Protein AF-A0AAU8RQF1-F1 (afdb_monomer)

Mean predicted aligned error: 12.51 Å

pLDDT: mean 77.62, std 15.71, range [44.72, 94.62]

Secondary structure (DSSP, 8-state):
---SHHHHHHHHHHHHHHHHHHHT----------EEEEEEEETT-BB-TT-EEEEEETTS-EEEEE--TTSEEEEE-TT--EEEEEEE-SS-------BPPGGG-SEEEE--SPPBTTEEEEE----TTS-EEEEEPP--

Structure (mmCIF, N/CA/C/O backbone):
data_AF-A0AAU8RQF1-F1
#
_entry.id   AF-A0AAU8RQF1-F1
#
loop_
_atom_site.group_PDB
_atom_site.id
_atom_site.type_symbol
_atom_site.label_atom_id
_atom_site.label_alt_id
_atom_site.label_comp_id
_atom_site.label_asym_id
_atom_site.label_entity_id
_atom_site.label_seq_id
_atom_site.pdbx_PDB_ins_code
_atom_site.Cartn_x
_atom_site.Cartn_y
_atom_site.Cartn_z
_atom_site.occupancy
_atom_site.B_iso_or_equiv
_atom_site.auth_seq_id
_atom_site.auth_comp_id
_atom_site.auth_asym_id
_atom_site.auth_atom_id
_atom_site.pdbx_PDB_model_num
ATOM 1 N N . MET A 1 1 ? 53.874 -40.047 -36.575 1.00 44.72 1 MET A N 1
ATOM 2 C CA . MET A 1 1 ? 53.044 -38.843 -36.805 1.00 44.72 1 MET A CA 1
ATOM 3 C C . MET A 1 1 ? 51.597 -39.149 -36.416 1.00 44.72 1 MET A C 1
ATOM 5 O O . MET A 1 1 ? 50.859 -39.652 -37.243 1.00 44.72 1 MET A O 1
ATOM 9 N N . CYS A 1 2 ? 51.193 -38.939 -35.160 1.00 48.69 2 CYS A N 1
ATOM 10 C CA . CYS A 1 2 ? 49.782 -39.023 -34.737 1.00 48.69 2 CYS A CA 1
ATOM 11 C C . CYS A 1 2 ? 49.632 -38.348 -33.368 1.00 48.69 2 CYS A C 1
ATOM 13 O O . CYS A 1 2 ? 49.695 -38.994 -32.332 1.00 48.69 2 CYS A O 1
ATOM 15 N N . GLY A 1 3 ? 49.537 -37.019 -33.355 1.00 46.78 3 GLY A N 1
ATOM 16 C CA . GLY A 1 3 ? 49.373 -36.245 -32.113 1.00 46.78 3 GLY A CA 1
ATOM 17 C C . GLY A 1 3 ? 48.520 -34.984 -32.259 1.00 46.78 3 GLY A C 1
ATOM 18 O O . GLY A 1 3 ? 48.143 -34.379 -31.261 1.00 46.78 3 GLY A O 1
ATOM 19 N N . TYR A 1 4 ? 48.172 -34.596 -33.490 1.00 50.94 4 TYR A N 1
ATOM 20 C CA . TYR A 1 4 ? 47.442 -33.355 -33.765 1.00 50.94 4 TYR A CA 1
ATOM 21 C C . TYR A 1 4 ? 45.910 -33.516 -33.766 1.00 50.94 4 TYR A C 1
ATOM 23 O O . TYR A 1 4 ? 45.200 -32.528 -33.610 1.00 50.94 4 TYR A O 1
ATOM 31 N N . SER A 1 5 ? 45.383 -34.743 -33.870 1.00 56.16 5 SER A N 1
ATOM 32 C CA . SER A 1 5 ? 43.940 -34.976 -34.065 1.00 56.16 5 SER A CA 1
ATOM 33 C C . SER A 1 5 ? 43.096 -34.828 -32.791 1.00 56.16 5 SER A C 1
ATOM 35 O O . SER A 1 5 ? 41.958 -34.372 -32.861 1.00 56.16 5 SER A O 1
ATOM 37 N N . ALA A 1 6 ? 43.629 -35.191 -31.620 1.00 55.78 6 ALA A N 1
ATOM 38 C CA . ALA A 1 6 ? 42.839 -35.230 -30.382 1.00 55.78 6 ALA A CA 1
ATOM 39 C C . ALA A 1 6 ? 42.612 -33.838 -29.768 1.00 55.78 6 ALA A C 1
ATOM 41 O O . ALA A 1 6 ? 41.554 -33.562 -29.208 1.00 55.78 6 ALA A O 1
ATOM 42 N N . ARG A 1 7 ? 43.589 -32.932 -29.909 1.00 55.84 7 ARG A N 1
ATOM 43 C CA . ARG A 1 7 ? 43.497 -31.567 -29.371 1.00 55.84 7 ARG A CA 1
ATOM 44 C C . ARG A 1 7 ? 42.483 -30.728 -30.146 1.00 55.84 7 ARG A C 1
ATOM 46 O O . ARG A 1 7 ? 41.652 -30.075 -29.529 1.00 55.84 7 ARG A O 1
ATOM 53 N N . ALA A 1 8 ? 42.494 -30.804 -31.478 1.00 59.28 8 ALA A N 1
ATOM 54 C CA . ALA A 1 8 ? 41.542 -30.083 -32.323 1.00 59.28 8 ALA A CA 1
ATOM 55 C C . ALA A 1 8 ? 40.087 -30.523 -32.075 1.00 59.28 8 ALA A C 1
ATOM 57 O O . ALA A 1 8 ? 39.202 -29.677 -31.978 1.00 59.28 8 ALA A O 1
ATOM 58 N N . ALA A 1 9 ? 39.850 -31.827 -31.887 1.00 60.56 9 ALA A N 1
ATOM 59 C CA . ALA A 1 9 ? 38.526 -32.362 -31.568 1.00 60.56 9 ALA A CA 1
ATOM 60 C C . ALA A 1 9 ? 37.998 -31.865 -30.209 1.00 60.56 9 ALA A C 1
ATOM 62 O O . ALA A 1 9 ? 36.817 -31.543 -30.087 1.00 60.56 9 ALA A O 1
ATOM 63 N N . PHE A 1 10 ? 38.875 -31.740 -29.207 1.00 62.06 10 PHE A N 1
ATOM 64 C CA . PHE A 1 10 ? 38.508 -31.222 -27.888 1.00 62.06 10 PHE A CA 1
ATOM 65 C C . PHE A 1 10 ? 38.127 -29.735 -27.941 1.00 62.06 10 PHE A C 1
ATOM 67 O O . PHE A 1 10 ? 37.093 -29.345 -27.403 1.00 62.06 10 PHE A O 1
ATOM 74 N N . PHE A 1 11 ? 38.903 -28.910 -28.652 1.00 61.56 11 PHE A N 1
ATOM 75 C CA . PHE A 1 11 ? 38.572 -27.492 -28.833 1.00 61.56 11 PHE A CA 1
ATOM 76 C C . PHE A 1 11 ? 37.269 -27.292 -29.618 1.00 61.56 11 PHE A C 1
ATOM 78 O O . PHE A 1 11 ? 36.480 -26.414 -29.268 1.00 61.56 11 PHE A O 1
ATOM 85 N N . LEU A 1 12 ? 37.000 -28.130 -30.624 1.00 61.19 12 LEU A N 1
ATOM 86 C CA . LEU A 1 12 ? 35.758 -28.067 -31.394 1.00 61.19 12 LEU A CA 1
ATOM 87 C C . LEU A 1 12 ? 34.536 -28.464 -30.545 1.00 61.19 12 LEU A C 1
ATOM 89 O O . LEU A 1 12 ? 33.504 -27.804 -30.618 1.00 61.19 12 LEU A O 1
ATOM 93 N N . ALA A 1 13 ? 34.664 -29.488 -29.695 1.00 63.12 13 ALA A N 1
ATOM 94 C CA . ALA A 1 13 ? 33.602 -29.933 -28.791 1.00 63.12 13 ALA A CA 1
ATOM 95 C C . ALA A 1 13 ? 33.279 -28.897 -27.697 1.00 63.12 13 ALA A C 1
ATOM 97 O O . ALA A 1 13 ? 32.109 -28.676 -27.371 1.00 63.12 13 ALA A O 1
ATOM 98 N N . VAL A 1 14 ? 34.298 -28.208 -27.171 1.00 62.91 14 VAL A N 1
ATOM 99 C CA . VAL A 1 14 ? 34.116 -27.109 -26.208 1.00 62.91 14 VAL A CA 1
ATOM 100 C C . VAL A 1 14 ? 33.466 -25.894 -26.881 1.00 62.91 14 VAL A C 1
ATOM 102 O O . VAL A 1 14 ? 32.538 -25.308 -26.330 1.00 62.91 14 VAL A O 1
ATOM 105 N N . ALA A 1 15 ? 33.873 -25.546 -28.104 1.00 60.97 15 ALA A N 1
ATOM 106 C CA . ALA A 1 15 ? 33.255 -24.448 -28.849 1.00 60.97 15 ALA A CA 1
ATOM 107 C C . ALA A 1 15 ? 31.772 -24.715 -29.177 1.00 60.97 15 ALA A C 1
ATOM 109 O O . ALA A 1 15 ? 30.942 -23.813 -29.065 1.00 60.97 15 ALA A O 1
ATOM 110 N N . LEU A 1 16 ? 31.419 -25.959 -29.520 1.00 59.22 16 LEU A N 1
ATOM 111 C CA . LEU A 1 16 ? 30.037 -26.362 -29.807 1.00 59.22 16 LEU A CA 1
ATOM 112 C C . LEU A 1 16 ? 29.148 -26.357 -28.558 1.00 59.22 16 LEU A C 1
ATOM 114 O O . LEU A 1 16 ? 28.009 -25.902 -28.618 1.00 59.22 16 LEU A O 1
ATOM 118 N N . THR A 1 17 ? 29.666 -26.808 -27.415 1.00 59.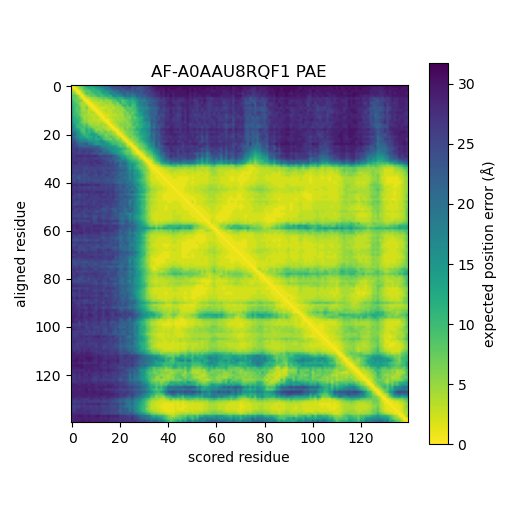00 17 THR A N 1
ATOM 119 C CA . THR A 1 17 ? 28.916 -26.795 -26.147 1.00 59.00 17 THR A CA 1
ATOM 120 C C . THR A 1 17 ? 28.703 -25.377 -25.621 1.00 59.00 17 THR A C 1
ATOM 122 O O . THR A 1 17 ? 27.593 -25.048 -25.209 1.00 59.00 17 THR A O 1
ATOM 125 N N .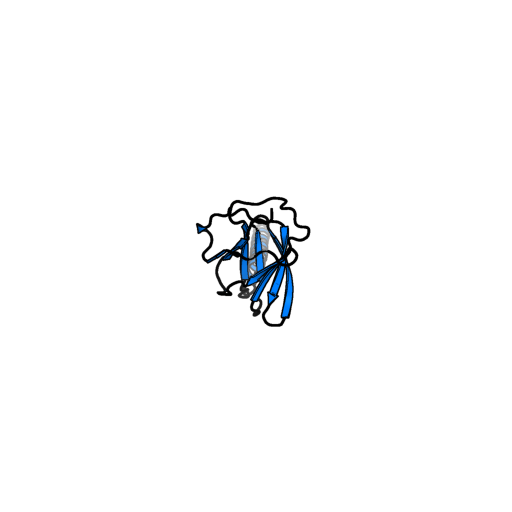 VAL A 1 18 ? 29.704 -24.498 -25.716 1.00 58.88 18 VAL A N 1
ATOM 126 C CA . VAL A 1 18 ? 29.543 -23.084 -25.338 1.00 58.88 18 VAL A CA 1
ATOM 127 C C . VAL A 1 18 ? 28.580 -22.363 -26.285 1.00 58.88 18 VAL A C 1
ATOM 129 O O . VAL A 1 18 ? 27.717 -21.628 -25.812 1.00 58.88 18 VAL A O 1
ATOM 132 N N . GLY A 1 19 ? 28.659 -22.611 -27.598 1.00 57.09 19 GLY A N 1
ATOM 133 C CA . GLY A 1 19 ? 27.780 -21.988 -28.594 1.00 57.09 19 GLY A CA 1
ATOM 134 C C . GLY A 1 19 ? 26.294 -22.324 -28.417 1.00 57.09 19 GLY A C 1
ATOM 135 O O . GLY A 1 19 ? 25.444 -21.446 -28.569 1.00 57.09 19 GLY A O 1
ATOM 136 N N . VAL A 1 20 ? 25.965 -23.562 -28.031 1.00 56.44 20 VAL A N 1
ATOM 137 C CA . VAL A 1 20 ? 24.569 -23.982 -27.794 1.00 56.44 20 VAL A CA 1
ATOM 138 C C . VAL A 1 20 ? 23.998 -23.371 -26.507 1.00 56.44 20 VAL A C 1
ATOM 140 O O . VAL A 1 20 ? 22.820 -23.013 -26.474 1.00 56.44 20 VAL A O 1
ATOM 143 N N . CYS A 1 21 ? 24.821 -23.161 -25.473 1.00 53.12 21 CYS A N 1
ATOM 144 C CA . CYS A 1 21 ? 24.376 -22.549 -24.217 1.00 53.12 21 CYS A CA 1
ATOM 145 C C . CYS A 1 21 ? 23.910 -21.092 -24.383 1.00 53.12 21 CYS A C 1
ATOM 147 O O . CYS A 1 21 ? 23.000 -20.663 -23.676 1.00 53.12 21 CYS A O 1
ATOM 149 N N . VAL A 1 22 ? 24.482 -20.330 -25.323 1.00 54.19 22 VAL A N 1
ATOM 150 C CA . VAL A 1 22 ? 24.115 -18.911 -25.510 1.00 54.19 22 VAL A CA 1
ATOM 151 C C . VAL A 1 22 ? 22.824 -18.742 -26.319 1.00 54.19 22 VAL A C 1
ATOM 153 O O . VAL A 1 22 ? 22.091 -17.778 -26.112 1.00 54.19 22 VAL A O 1
ATOM 156 N N . ALA A 1 23 ? 22.499 -19.694 -27.200 1.00 53.59 23 ALA A N 1
ATOM 157 C CA . ALA A 1 23 ? 21.309 -19.633 -28.055 1.00 53.59 23 ALA A CA 1
ATOM 158 C C . ALA A 1 23 ? 20.000 -20.014 -27.330 1.00 53.59 23 ALA A C 1
ATOM 160 O O . ALA A 1 23 ? 18.912 -19.711 -27.819 1.00 53.59 23 ALA A O 1
ATOM 161 N N . ALA A 1 24 ? 20.087 -20.662 -26.163 1.00 52.16 24 ALA A N 1
ATOM 162 C CA . ALA A 1 24 ? 18.925 -21.085 -25.377 1.00 52.16 24 ALA A CA 1
ATOM 163 C C . ALA A 1 24 ? 18.412 -20.018 -24.390 1.00 52.16 24 ALA A C 1
ATOM 165 O O . ALA A 1 24 ? 17.331 -20.185 -23.822 1.00 52.16 24 ALA A O 1
ATOM 166 N N . CYS A 1 25 ? 19.117 -18.894 -24.224 1.00 52.06 25 CYS A N 1
ATOM 167 C CA . CYS A 1 25 ? 18.606 -17.727 -23.503 1.00 52.06 25 CYS A CA 1
ATOM 168 C C . CYS A 1 25 ? 17.576 -16.976 -24.362 1.00 52.06 25 CYS A C 1
ATOM 170 O O . CYS A 1 25 ? 17.797 -15.852 -24.806 1.00 52.06 25 CYS A O 1
ATOM 172 N N . LYS A 1 26 ? 16.416 -17.603 -24.587 1.00 47.56 26 LYS A N 1
ATOM 173 C CA . LYS A 1 26 ? 15.195 -16.898 -24.978 1.00 47.56 26 LYS A CA 1
ATOM 174 C C . LYS A 1 26 ? 14.852 -15.929 -23.850 1.00 47.56 26 LYS A C 1
ATOM 176 O O . LYS A 1 26 ? 14.310 -16.326 -22.822 1.00 47.56 26 LYS A O 1
ATOM 181 N N . THR A 1 27 ? 15.179 -14.657 -24.036 1.00 56.00 27 THR A N 1
ATOM 182 C CA . THR A 1 27 ? 14.612 -13.565 -23.252 1.00 56.00 27 THR A CA 1
ATOM 183 C C . THR A 1 27 ? 13.099 -13.608 -23.440 1.00 56.00 27 THR A C 1
ATOM 185 O O . THR A 1 27 ? 12.578 -13.270 -24.502 1.00 56.00 27 THR A O 1
ATOM 188 N N . ALA A 1 28 ? 12.384 -14.105 -22.427 1.00 52.66 28 ALA A N 1
ATOM 189 C CA . ALA A 1 28 ? 10.932 -14.034 -22.399 1.00 52.66 28 ALA A CA 1
ATOM 190 C C . ALA A 1 28 ? 10.520 -12.563 -22.588 1.00 52.66 28 ALA A C 1
ATOM 192 O O . ALA A 1 28 ? 11.152 -11.685 -21.986 1.00 52.66 28 ALA A O 1
ATOM 193 N N . PRO A 1 29 ? 9.511 -12.266 -23.425 1.00 45.34 29 PRO A N 1
ATOM 194 C CA . PRO A 1 29 ? 9.038 -10.903 -23.582 1.00 45.34 29 PRO A CA 1
ATOM 195 C C . PRO A 1 29 ? 8.630 -10.393 -22.202 1.00 45.34 29 PRO A C 1
ATOM 197 O O . PRO A 1 29 ? 7.845 -11.024 -21.493 1.00 45.34 29 PRO A O 1
ATOM 200 N N . ARG A 1 30 ? 9.240 -9.279 -21.792 1.00 49.81 30 ARG A N 1
ATOM 201 C CA . ARG A 1 30 ? 8.929 -8.589 -20.545 1.00 49.81 30 ARG A CA 1
ATOM 202 C C . ARG A 1 30 ? 7.482 -8.131 -20.669 1.00 49.81 30 ARG A C 1
ATOM 204 O O . ARG A 1 30 ? 7.218 -7.141 -21.335 1.00 49.81 30 ARG A O 1
ATOM 211 N N . ALA A 1 31 ? 6.551 -8.899 -20.109 1.00 50.03 31 ALA A N 1
ATOM 212 C CA . ALA A 1 31 ? 5.169 -8.470 -20.000 1.00 50.03 31 ALA A CA 1
ATOM 213 C C . ALA A 1 31 ? 5.185 -7.120 -19.278 1.00 50.03 31 ALA A C 1
ATOM 215 O O . ALA A 1 31 ? 5.744 -7.035 -18.177 1.00 50.03 31 ALA A O 1
ATOM 216 N N . ASP A 1 32 ? 4.636 -6.085 -19.918 1.00 48.94 32 ASP A N 1
ATOM 217 C CA . ASP A 1 32 ? 4.439 -4.751 -19.353 1.00 48.94 32 ASP A CA 1
ATOM 218 C C . ASP A 1 32 ? 3.493 -4.863 -18.154 1.00 48.94 32 ASP A C 1
ATOM 220 O O . ASP A 1 32 ? 2.282 -4.657 -18.203 1.00 48.94 32 ASP A O 1
ATOM 224 N N . THR A 1 33 ? 4.067 -5.305 -17.046 1.00 58.78 33 THR A N 1
ATOM 225 C CA . THR A 1 33 ? 3.394 -5.481 -15.777 1.00 58.78 33 THR A CA 1
ATOM 226 C C . THR A 1 33 ? 3.374 -4.107 -15.143 1.00 58.78 33 THR A C 1
ATOM 228 O O . THR A 1 33 ? 4.339 -3.648 -14.537 1.00 58.78 33 THR A O 1
ATOM 231 N N . HIS A 1 34 ? 2.280 -3.387 -15.365 1.00 77.62 34 HIS A N 1
ATOM 232 C CA . HIS A 1 34 ? 2.040 -2.130 -14.678 1.00 77.62 34 HIS A CA 1
ATOM 233 C C . HIS A 1 34 ? 1.850 -2.420 -13.187 1.00 77.62 34 HIS A C 1
ATOM 235 O O . HIS A 1 34 ? 0.981 -3.206 -12.804 1.00 77.62 34 HIS A O 1
ATOM 241 N N . PHE A 1 35 ? 2.672 -1.792 -12.350 1.00 82.62 35 PHE A N 1
ATOM 242 C CA . PHE A 1 35 ? 2.578 -1.884 -10.897 1.00 82.62 35 PHE A CA 1
ATOM 243 C C . PHE A 1 35 ? 2.139 -0.551 -10.308 1.00 82.62 35 PHE A C 1
ATOM 245 O O . PHE A 1 35 ? 2.534 0.517 -10.782 1.00 82.62 35 PHE A O 1
ATOM 252 N N . VAL A 1 36 ? 1.377 -0.620 -9.220 1.00 84.06 36 VAL A N 1
ATOM 253 C CA . VAL A 1 36 ? 1.129 0.526 -8.344 1.00 84.06 36 VAL A CA 1
ATOM 254 C C . VAL A 1 36 ? 1.952 0.359 -7.079 1.00 84.06 36 VAL A C 1
ATOM 256 O O . VAL A 1 36 ? 1.944 -0.700 -6.449 1.00 84.06 36 VAL A O 1
ATOM 259 N N . HIS A 1 37 ? 2.667 1.422 -6.714 1.00 88.31 37 HIS A N 1
ATOM 260 C CA . HIS A 1 37 ? 3.413 1.498 -5.468 1.00 88.31 37 HIS A CA 1
ATOM 261 C C . HIS A 1 37 ? 2.790 2.558 -4.571 1.00 88.31 37 HIS A C 1
ATOM 263 O O . HIS A 1 37 ? 2.899 3.757 -4.844 1.00 88.31 37 HIS A O 1
ATOM 269 N N . THR A 1 38 ? 2.174 2.110 -3.484 1.00 90.12 38 THR A N 1
ATOM 270 C CA . THR A 1 38 ? 1.719 2.995 -2.414 1.00 90.12 38 THR A CA 1
ATOM 271 C C . THR A 1 38 ? 2.561 2.764 -1.178 1.00 90.12 38 THR A C 1
ATOM 273 O O . THR A 1 38 ? 2.975 1.644 -0.879 1.00 90.12 38 THR A O 1
ATOM 276 N N . PHE A 1 39 ? 2.839 3.854 -0.485 1.00 93.25 39 PHE A N 1
ATOM 277 C CA . PHE A 1 39 ? 3.579 3.892 0.759 1.00 93.25 39 PHE A CA 1
ATOM 278 C C . PHE A 1 39 ? 2.674 4.493 1.812 1.00 93.25 39 PHE A C 1
ATOM 280 O O . PHE A 1 39 ? 1.947 5.438 1.520 1.00 93.25 39 PHE A O 1
ATOM 287 N N . VAL A 1 40 ? 2.718 3.971 3.028 1.00 93.00 40 VAL A N 1
ATOM 288 C CA . VAL A 1 40 ? 1.900 4.468 4.129 1.00 93.00 40 VAL A CA 1
ATOM 289 C C . VAL A 1 40 ? 2.769 4.784 5.340 1.00 93.00 40 VAL A C 1
ATOM 291 O O . VAL A 1 40 ? 3.609 3.985 5.766 1.00 93.00 40 VAL A O 1
ATOM 294 N N . ALA A 1 41 ? 2.579 5.979 5.887 1.00 93.81 41 ALA A N 1
ATOM 295 C CA . ALA A 1 41 ? 3.315 6.495 7.032 1.00 93.81 41 ALA A CA 1
ATOM 296 C C . ALA A 1 41 ? 2.408 7.336 7.931 1.00 93.81 41 ALA A C 1
ATOM 298 O O . ALA A 1 41 ? 1.293 7.698 7.555 1.00 93.81 41 ALA A O 1
ATOM 299 N N . ASP A 1 42 ? 2.870 7.634 9.141 1.00 92.25 42 ASP A N 1
ATOM 300 C CA . ASP A 1 42 ? 2.222 8.647 9.970 1.00 92.25 42 ASP A CA 1
ATOM 301 C C . ASP A 1 42 ? 2.564 10.070 9.513 1.00 92.25 42 ASP A C 1
ATOM 303 O O . ASP A 1 42 ? 3.424 10.286 8.662 1.00 92.25 42 ASP A O 1
ATOM 307 N N . MET A 1 43 ? 1.915 11.062 10.122 1.00 90.56 43 MET A N 1
ATOM 308 C CA . MET A 1 43 ? 2.182 12.485 9.869 1.00 90.56 43 MET A CA 1
ATOM 309 C C . MET A 1 43 ? 3.631 12.922 10.178 1.00 90.56 43 MET A C 1
ATOM 311 O O . MET A 1 43 ? 4.061 13.976 9.713 1.00 90.56 43 MET A O 1
ATOM 315 N N . PHE A 1 44 ? 4.406 12.118 10.916 1.00 90.75 44 PHE A N 1
ATOM 316 C CA . PHE A 1 44 ? 5.839 12.330 11.158 1.00 90.75 44 PHE A CA 1
ATOM 317 C C . PHE A 1 44 ? 6.723 11.629 10.115 1.00 90.75 44 PHE A C 1
ATOM 319 O O . PHE A 1 44 ? 7.944 11.615 10.251 1.00 90.75 44 PHE A O 1
ATOM 326 N N . HIS A 1 45 ? 6.119 11.091 9.052 1.00 92.62 45 HIS A N 1
ATOM 327 C CA . HIS A 1 45 ? 6.761 10.333 7.982 1.00 92.62 45 HIS A CA 1
ATOM 328 C C . HIS A 1 45 ? 7.435 9.037 8.452 1.00 92.62 45 HIS A C 1
ATOM 330 O O . HIS A 1 45 ? 8.340 8.536 7.785 1.00 92.62 45 HIS A O 1
ATOM 336 N N . ILE A 1 46 ? 7.001 8.458 9.573 1.00 93.25 46 ILE A N 1
ATOM 337 C CA . ILE A 1 46 ? 7.444 7.126 9.989 1.00 93.25 46 ILE A CA 1
ATOM 338 C C . ILE A 1 46 ? 6.529 6.092 9.338 1.00 93.25 46 ILE A C 1
ATOM 340 O O . ILE A 1 46 ? 5.315 6.103 9.556 1.00 93.25 46 ILE A O 1
ATOM 344 N N . SER A 1 47 ? 7.110 5.194 8.542 1.00 94.62 47 SER A N 1
ATOM 345 C CA . SER A 1 47 ? 6.363 4.156 7.837 1.00 94.62 47 SER A CA 1
ATOM 346 C C . SER A 1 47 ? 5.613 3.219 8.785 1.00 94.62 47 SER A C 1
ATOM 348 O O . SER A 1 47 ? 6.041 2.939 9.910 1.00 94.62 47 SER A O 1
ATOM 350 N N . TYR A 1 48 ? 4.493 2.687 8.301 1.00 93.12 48 TYR A N 1
ATOM 351 C CA . TYR A 1 48 ? 3.789 1.594 8.959 1.00 93.12 48 TYR A CA 1
ATOM 352 C C . TYR A 1 48 ? 4.175 0.264 8.313 1.00 93.12 48 TYR A C 1
ATOM 354 O O . TYR A 1 48 ? 3.623 -0.091 7.272 1.00 93.12 48 TYR A O 1
ATOM 362 N N . GLY A 1 49 ? 5.131 -0.457 8.904 1.00 93.00 49 GLY A N 1
ATOM 363 C CA . GLY A 1 49 ? 5.573 -1.760 8.403 1.00 93.00 49 GLY A CA 1
ATOM 364 C C . GLY A 1 49 ? 4.762 -2.943 8.928 1.00 93.00 49 GLY A C 1
ATOM 365 O O . GLY A 1 49 ? 4.303 -2.929 10.064 1.00 93.00 49 GLY A O 1
ATOM 366 N N . ALA A 1 50 ? 4.610 -3.988 8.109 1.00 93.25 50 ALA A N 1
ATOM 367 C CA . ALA A 1 50 ? 3.793 -5.173 8.403 1.00 93.25 50 ALA A CA 1
ATOM 368 C C . ALA A 1 50 ? 2.303 -4.876 8.680 1.00 93.25 50 ALA A C 1
ATOM 370 O O . ALA A 1 50 ? 1.595 -5.701 9.262 1.00 93.25 50 ALA A O 1
ATOM 371 N N . LEU A 1 51 ? 1.813 -3.716 8.242 1.00 92.56 51 LEU A N 1
ATOM 372 C CA . LEU A 1 51 ? 0.428 -3.288 8.388 1.00 92.56 51 LEU A CA 1
ATOM 373 C C . LEU A 1 51 ? -0.462 -4.077 7.415 1.00 92.56 51 LEU A C 1
ATOM 375 O O . LEU A 1 51 ? -0.215 -4.028 6.203 1.00 92.56 51 LEU A O 1
ATOM 379 N N . PRO A 1 52 ? -1.481 -4.810 7.903 1.00 94.00 52 PRO A N 1
ATOM 380 C CA . PRO A 1 52 ? -2.465 -5.448 7.040 1.00 94.00 52 PRO A CA 1
ATOM 381 C C . PRO A 1 52 ? -3.266 -4.400 6.268 1.00 94.00 52 PRO A C 1
ATOM 383 O O . PRO A 1 52 ? -3.711 -3.395 6.825 1.00 94.00 52 PRO A O 1
ATOM 386 N N . CYS A 1 53 ? -3.465 -4.640 4.979 1.00 92.81 53 CYS A N 1
ATOM 387 C CA . CYS A 1 53 ? -4.276 -3.776 4.140 1.00 92.81 53 CYS A CA 1
ATOM 388 C C . CYS A 1 53 ? -5.032 -4.571 3.079 1.00 92.81 53 CYS A C 1
ATOM 390 O O . CYS A 1 53 ? -4.640 -5.672 2.705 1.00 92.81 53 CYS A O 1
ATOM 392 N N . THR A 1 54 ? -6.141 -4.010 2.613 1.00 93.56 54 THR A N 1
ATOM 393 C CA . THR A 1 54 ? -6.968 -4.563 1.543 1.00 93.56 54 THR A CA 1
ATOM 394 C C . THR A 1 54 ? -6.991 -3.568 0.400 1.00 93.56 54 THR A C 1
ATOM 396 O O . THR A 1 54 ? -7.358 -2.411 0.587 1.00 93.56 54 THR A O 1
ATOM 399 N N . VAL A 1 55 ? -6.571 -4.007 -0.777 1.00 91.31 55 VAL A N 1
ATOM 400 C CA . VAL A 1 55 ? -6.641 -3.228 -2.008 1.00 91.31 55 VAL A CA 1
ATOM 401 C C . VAL A 1 55 ? -7.989 -3.508 -2.650 1.00 91.31 55 VAL A C 1
ATOM 403 O O . VAL A 1 55 ? -8.361 -4.664 -2.849 1.00 91.31 55 VAL A O 1
ATOM 406 N N . HIS A 1 56 ? -8.721 -2.446 -2.962 1.00 90.75 56 HIS A N 1
ATOM 407 C CA . HIS A 1 56 ? -10.016 -2.516 -3.619 1.00 90.75 56 HIS A CA 1
ATOM 408 C C . HIS A 1 56 ? -9.843 -2.167 -5.094 1.00 90.75 56 HIS A C 1
ATOM 410 O O . HIS A 1 56 ? -9.169 -1.187 -5.423 1.00 90.75 56 HIS A O 1
ATOM 416 N N . PHE A 1 57 ? -10.462 -2.949 -5.973 1.00 89.62 57 PHE A N 1
ATOM 417 C CA . PHE A 1 57 ? -10.452 -2.745 -7.419 1.00 89.62 57 PHE A CA 1
ATOM 418 C C . PHE A 1 57 ? -11.858 -2.392 -7.932 1.00 89.62 57 PHE A C 1
ATOM 420 O O . PHE A 1 57 ? -12.856 -2.643 -7.258 1.00 89.62 57 PHE A O 1
ATOM 427 N N . GLU A 1 58 ? -11.937 -1.811 -9.130 1.00 85.25 58 GLU A N 1
ATOM 428 C CA . GLU A 1 58 ? -13.162 -1.236 -9.729 1.00 85.25 58 GLU A CA 1
ATOM 429 C C . GLU A 1 58 ? -14.352 -2.216 -9.851 1.00 85.25 58 GLU A C 1
ATOM 431 O O . GLU A 1 58 ? -15.500 -1.787 -9.809 1.00 85.25 58 GLU A O 1
ATOM 436 N N . HIS A 1 59 ? -14.107 -3.530 -9.906 1.00 84.81 59 HIS A N 1
ATOM 437 C CA . HIS A 1 59 ? -15.141 -4.569 -10.057 1.00 84.81 59 HIS A 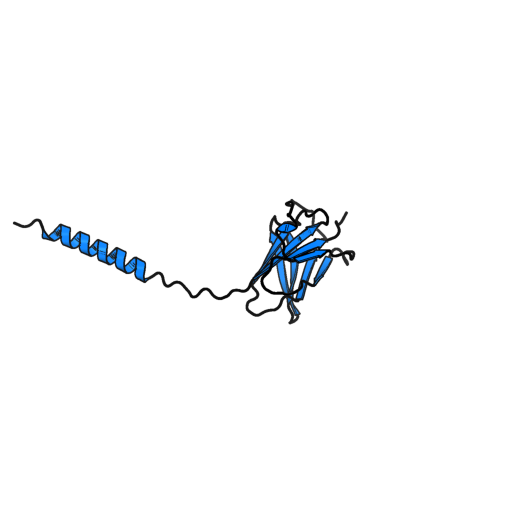CA 1
ATOM 438 C C . HIS A 1 59 ? -15.514 -5.282 -8.743 1.00 84.81 59 HIS A C 1
ATOM 440 O O . HIS A 1 59 ? -15.804 -6.475 -8.752 1.00 84.81 59 HIS A O 1
ATOM 446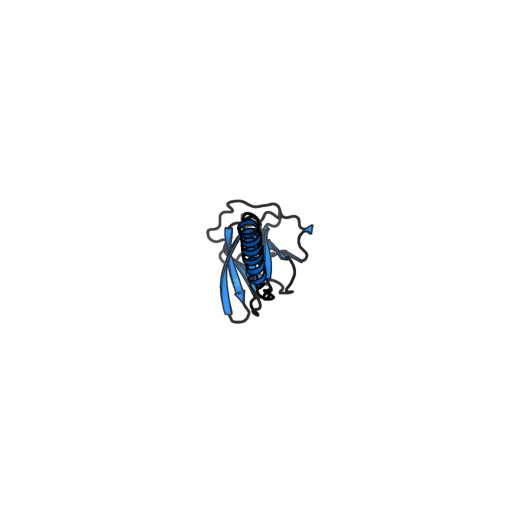 N N . ALA A 1 60 ? -15.464 -4.574 -7.608 1.00 75.44 60 ALA A N 1
ATOM 447 C CA . ALA A 1 60 ? -15.703 -5.133 -6.265 1.00 75.44 60 ALA A CA 1
ATOM 448 C C . ALA A 1 60 ? -14.793 -6.328 -5.907 1.00 75.44 60 ALA A C 1
ATOM 450 O O . ALA A 1 60 ? -15.088 -7.128 -5.022 1.00 75.44 60 ALA A O 1
ATOM 451 N N . GLU A 1 61 ? -13.661 -6.438 -6.596 1.00 86.12 61 GLU A N 1
ATOM 452 C CA . GLU A 1 61 ? -12.627 -7.410 -6.289 1.00 86.12 61 GLU A CA 1
ATOM 453 C C . GLU A 1 61 ? -11.692 -6.826 -5.230 1.00 86.12 61 GLU A C 1
ATOM 455 O O . GLU A 1 61 ? -11.407 -5.618 -5.211 1.00 86.12 61 GLU A O 1
ATOM 460 N N . HIS A 1 62 ? -11.216 -7.686 -4.335 1.00 91.00 62 HIS A N 1
ATOM 461 C CA . HIS A 1 62 ? -10.400 -7.290 -3.201 1.00 91.00 62 HIS A CA 1
ATOM 462 C C . HIS A 1 62 ? -9.237 -8.249 -3.023 1.00 91.00 62 HIS A C 1
ATOM 464 O O . HIS A 1 62 ? -9.398 -9.463 -3.119 1.00 91.00 62 HIS A O 1
ATOM 470 N N . GLU A 1 63 ? -8.074 -7.698 -2.703 1.00 92.88 63 GLU A N 1
ATOM 471 C CA . GLU A 1 63 ? -6.895 -8.489 -2.379 1.00 92.88 63 GLU A CA 1
ATOM 472 C C . GLU A 1 63 ? -6.243 -7.976 -1.107 1.00 92.88 63 GLU A C 1
ATOM 474 O O . GLU A 1 63 ? -6.119 -6.770 -0.883 1.00 92.88 63 GLU A O 1
ATOM 479 N N . T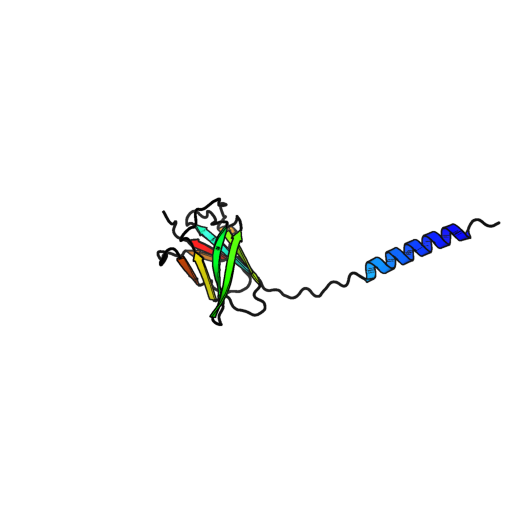HR A 1 64 ? -5.809 -8.907 -0.267 1.00 94.56 64 THR A N 1
ATOM 480 C CA . THR A 1 64 ? -5.168 -8.593 1.005 1.00 94.56 64 THR A CA 1
ATOM 481 C C . THR A 1 64 ? -3.657 -8.590 0.865 1.00 94.56 64 THR A C 1
ATOM 483 O O . THR A 1 64 ? -3.066 -9.533 0.341 1.00 94.56 64 THR A O 1
ATOM 486 N N . TYR A 1 65 ? -3.035 -7.563 1.422 1.00 94.19 65 TYR A N 1
ATOM 487 C CA . TYR A 1 65 ? -1.601 -7.344 1.415 1.00 94.19 65 TYR A CA 1
ATOM 488 C C . TYR A 1 65 ? -1.097 -7.017 2.820 1.00 94.19 65 TYR A C 1
ATOM 490 O O . TYR A 1 65 ? -1.851 -6.692 3.741 1.00 94.19 65 TYR A O 1
ATOM 498 N N . ARG A 1 66 ? 0.225 -7.061 2.969 1.00 94.50 66 ARG A N 1
ATOM 499 C CA . ARG A 1 66 ? 0.937 -6.475 4.102 1.00 94.50 66 ARG A CA 1
ATOM 500 C C . ARG A 1 66 ? 2.013 -5.541 3.588 1.00 94.50 66 ARG A C 1
ATOM 502 O O . ARG A 1 66 ? 2.690 -5.858 2.611 1.00 94.50 66 ARG A O 1
ATOM 509 N N . THR A 1 67 ? 2.163 -4.404 4.252 1.00 94.06 67 THR A N 1
ATOM 510 C CA . THR A 1 67 ? 3.222 -3.453 3.926 1.00 94.06 67 THR A CA 1
ATOM 511 C C . THR A 1 67 ? 4.597 -4.009 4.294 1.00 94.06 67 THR A C 1
ATOM 513 O O . THR A 1 67 ? 4.755 -4.729 5.283 1.00 94.06 67 THR A O 1
ATOM 516 N N . ASP A 1 68 ? 5.616 -3.649 3.516 1.00 93.94 68 ASP A N 1
ATOM 517 C CA . ASP A 1 68 ? 7.012 -3.909 3.873 1.00 93.94 68 ASP A CA 1
ATOM 518 C C . ASP A 1 68 ? 7.508 -2.956 4.982 1.00 93.94 68 ASP A C 1
ATOM 520 O O . ASP A 1 68 ? 6.770 -2.104 5.476 1.00 93.94 68 ASP A O 1
ATOM 524 N N . ILE A 1 69 ? 8.784 -3.049 5.368 1.00 92.56 69 ILE A N 1
ATOM 525 C CA . ILE A 1 69 ? 9.385 -2.169 6.391 1.00 92.56 69 ILE A CA 1
ATOM 526 C C . ILE A 1 69 ? 9.338 -0.671 6.035 1.00 92.56 69 ILE A C 1
ATOM 528 O O . ILE A 1 69 ? 9.338 0.186 6.917 1.00 92.56 69 ILE A O 1
ATOM 532 N N . ASN A 1 70 ? 9.268 -0.325 4.750 1.00 93.00 70 ASN A N 1
ATOM 533 C CA . ASN A 1 70 ? 9.134 1.052 4.279 1.00 93.00 70 ASN A CA 1
ATOM 534 C C . ASN A 1 70 ? 7.662 1.488 4.197 1.00 93.00 70 ASN A C 1
ATOM 536 O O . ASN A 1 70 ? 7.381 2.584 3.719 1.00 93.00 70 ASN A O 1
ATOM 540 N N . GLY A 1 71 ? 6.720 0.658 4.652 1.00 92.94 71 GLY A N 1
ATOM 541 C CA . GLY A 1 71 ? 5.293 0.926 4.526 1.00 92.94 71 GLY A CA 1
ATOM 542 C C . GLY A 1 71 ? 4.785 0.760 3.097 1.00 92.94 71 GLY A C 1
ATOM 543 O O . GLY A 1 71 ? 3.730 1.293 2.773 1.00 92.94 71 GLY A O 1
ATOM 544 N N . ARG A 1 72 ? 5.530 0.074 2.223 1.00 93.56 72 ARG A N 1
ATOM 545 C CA . ARG A 1 72 ? 5.209 -0.066 0.802 1.00 93.56 72 ARG A CA 1
ATOM 546 C C . ARG A 1 72 ? 4.348 -1.294 0.545 1.00 93.56 72 ARG A C 1
ATOM 548 O O . ARG A 1 72 ? 4.627 -2.365 1.079 1.00 93.56 72 ARG A O 1
ATOM 555 N N . ILE A 1 73 ? 3.401 -1.167 -0.377 1.00 92.62 73 ILE A N 1
ATOM 556 C CA . ILE A 1 73 ? 2.825 -2.298 -1.111 1.00 92.62 73 ILE A CA 1
ATOM 557 C C . ILE A 1 73 ? 3.083 -2.143 -2.609 1.00 92.62 73 ILE A C 1
ATOM 559 O O . ILE A 1 73 ? 3.206 -1.035 -3.134 1.00 92.62 73 ILE A O 1
ATOM 563 N N . THR A 1 74 ? 3.208 -3.275 -3.295 1.00 90.81 74 THR A N 1
ATOM 564 C CA . THR A 1 74 ? 3.351 -3.336 -4.751 1.00 90.81 74 THR A CA 1
ATOM 565 C C . THR A 1 74 ? 2.232 -4.194 -5.296 1.00 90.81 74 THR A C 1
ATOM 567 O O . THR A 1 74 ? 2.209 -5.395 -5.047 1.00 90.81 74 THR A O 1
ATOM 570 N N . VAL A 1 75 ? 1.316 -3.563 -6.022 1.00 88.00 75 VAL A N 1
ATOM 571 C CA . VAL A 1 75 ? 0.127 -4.224 -6.556 1.00 88.00 75 VAL A CA 1
ATOM 572 C C . VAL A 1 75 ? 0.312 -4.412 -8.061 1.00 88.00 75 VAL A C 1
ATOM 574 O O . VAL A 1 75 ? 0.435 -3.405 -8.771 1.00 88.00 75 VAL A O 1
ATOM 577 N N . PRO A 1 76 ? 0.376 -5.655 -8.568 1.00 87.19 76 PRO A N 1
ATOM 578 C CA . PRO A 1 76 ? 0.346 -5.913 -10.001 1.00 87.19 76 PRO A CA 1
ATOM 579 C C . PRO A 1 76 ? -1.047 -5.587 -10.541 1.00 87.19 76 PRO A C 1
ATOM 581 O O . PRO A 1 76 ? -2.042 -6.131 -10.072 1.00 87.19 76 PRO A O 1
ATOM 584 N N . LEU A 1 77 ? -1.134 -4.697 -11.530 1.00 83.00 77 LEU A N 1
ATOM 585 C CA . LEU A 1 77 ? -2.430 -4.294 -12.070 1.00 83.00 77 LEU A CA 1
ATOM 586 C C . LEU A 1 77 ? -3.009 -5.344 -13.016 1.00 83.00 77 LEU A C 1
ATOM 588 O O . LEU A 1 77 ? -4.199 -5.614 -12.953 1.00 83.00 77 LEU A O 1
ATOM 592 N N . GLY A 1 78 ? -2.206 -5.931 -13.909 1.00 81.94 78 GLY A N 1
ATOM 593 C CA . GLY A 1 78 ? -2.702 -6.938 -14.861 1.00 81.94 78 GLY A CA 1
ATOM 594 C C . GLY A 1 78 ? -3.924 -6.486 -15.681 1.00 81.94 78 GLY A C 1
ATOM 595 O O . GLY A 1 78 ? -4.766 -7.309 -16.015 1.00 81.94 78 GLY A O 1
ATOM 596 N N . GLY A 1 79 ? -4.061 -5.180 -15.949 1.00 79.00 79 GLY A N 1
ATOM 597 C CA . GLY A 1 79 ? -5.236 -4.584 -16.606 1.00 79.00 79 GLY A CA 1
ATOM 598 C C . GLY A 1 79 ? -6.365 -4.134 -15.664 1.00 79.00 79 GLY A C 1
ATOM 599 O O . GLY A 1 79 ? -7.348 -3.567 -16.129 1.00 79.00 79 GLY A O 1
ATOM 600 N N . ARG A 1 80 ? -6.233 -4.337 -14.350 1.00 84.44 80 ARG A N 1
ATOM 601 C CA . ARG A 1 80 ? -7.191 -3.902 -13.323 1.00 84.44 80 ARG A CA 1
ATOM 602 C C . ARG A 1 80 ? -6.868 -2.495 -12.833 1.00 84.44 80 ARG A C 1
ATOM 604 O O . ARG A 1 80 ? -5.716 -2.061 -12.832 1.00 84.44 80 ARG A O 1
ATOM 611 N N . ARG A 1 81 ? -7.894 -1.796 -12.352 1.00 83.44 81 ARG A N 1
ATOM 612 C CA . ARG A 1 81 ? -7.782 -0.464 -11.757 1.00 83.44 81 ARG A CA 1
ATOM 613 C C . ARG A 1 81 ? -8.007 -0.550 -10.250 1.00 83.44 81 ARG A C 1
ATOM 615 O O . ARG A 1 81 ? -9.066 -0.988 -9.807 1.00 83.44 81 ARG A O 1
ATOM 622 N N . VAL A 1 82 ? -7.008 -0.141 -9.471 1.00 85.00 82 VAL A N 1
ATOM 623 C CA . VAL A 1 82 ? -7.141 0.036 -8.014 1.00 85.00 82 VAL A CA 1
ATOM 624 C C . VAL A 1 82 ? -8.025 1.251 -7.770 1.00 85.00 82 VAL A C 1
ATOM 626 O O . VAL A 1 82 ? -7.763 2.273 -8.374 1.00 85.00 82 VAL A O 1
ATOM 629 N N . ILE A 1 83 ? -9.034 1.170 -6.911 1.00 86.81 83 ILE A N 1
ATOM 630 C CA . ILE A 1 83 ? -9.888 2.311 -6.526 1.00 86.81 83 ILE A CA 1
ATOM 631 C C . ILE A 1 83 ? -9.511 2.870 -5.150 1.00 86.81 83 ILE A C 1
ATOM 633 O O . ILE A 1 83 ? -9.692 4.053 -4.879 1.00 86.81 83 ILE A O 1
ATOM 637 N N . GLY A 1 84 ? -8.925 2.043 -4.285 1.00 87.31 84 GLY A N 1
ATOM 638 C CA . GLY A 1 84 ? -8.538 2.459 -2.945 1.00 87.31 84 GLY A CA 1
ATOM 639 C C . GLY A 1 84 ? -7.837 1.360 -2.166 1.00 87.31 84 GLY A C 1
ATOM 640 O O . GLY A 1 84 ? -7.752 0.211 -2.603 1.00 87.31 84 GLY A O 1
ATOM 641 N N . VAL A 1 85 ? -7.324 1.728 -0.999 1.00 89.62 85 VAL A N 1
ATOM 642 C CA . VAL A 1 85 ? -6.670 0.816 -0.064 1.00 89.62 85 VAL A CA 1
ATOM 643 C C . VAL A 1 85 ? -7.220 1.070 1.330 1.00 89.62 85 VAL A C 1
ATOM 645 O O . VAL A 1 85 ? -7.207 2.199 1.815 1.00 89.62 85 VAL A O 1
ATOM 648 N N . SER A 1 86 ? -7.683 0.006 1.975 1.00 91.19 86 SER A N 1
ATOM 649 C CA . SER A 1 86 ? -8.101 0.019 3.371 1.00 91.19 86 SER A CA 1
ATOM 650 C C . SER A 1 86 ? -6.997 -0.542 4.250 1.00 91.19 86 SER A C 1
ATOM 652 O O . SER A 1 86 ? -6.574 -1.680 4.070 1.00 91.19 86 SER A O 1
ATOM 654 N N . TYR A 1 87 ? -6.538 0.238 5.217 1.00 91.00 87 TYR A N 1
ATOM 655 C CA . TYR A 1 87 ? -5.516 -0.149 6.182 1.00 91.00 87 TYR A CA 1
ATOM 656 C C . TYR A 1 87 ? -6.161 -0.553 7.504 1.00 91.00 87 TYR A C 1
ATOM 658 O O . TYR A 1 87 ? -6.936 0.223 8.062 1.00 91.00 87 TYR A O 1
ATOM 666 N N . ASP A 1 88 ? -5.833 -1.739 8.018 1.00 91.56 88 ASP A N 1
ATOM 667 C CA . ASP A 1 88 ? -6.430 -2.284 9.239 1.00 91.56 88 ASP A CA 1
ATOM 668 C C . ASP A 1 88 ? -5.499 -2.111 10.446 1.00 91.56 88 ASP A C 1
ATOM 670 O O . ASP A 1 88 ? -4.443 -2.739 10.545 1.00 91.56 88 ASP A O 1
ATOM 674 N N . PHE A 1 89 ? -5.916 -1.257 11.381 1.00 89.94 89 PHE A N 1
ATOM 675 C CA . PHE A 1 89 ? -5.208 -0.964 12.623 1.00 89.94 89 PHE A CA 1
ATOM 676 C C . PHE A 1 89 ? -5.851 -1.598 13.863 1.00 89.94 89 PHE A C 1
ATOM 678 O O . PHE A 1 89 ? -5.474 -1.239 14.982 1.00 89.94 89 PHE A O 1
ATOM 685 N N . THR A 1 90 ? -6.834 -2.490 13.720 1.00 88.31 90 THR A N 1
ATOM 686 C CA . THR A 1 90 ? -7.583 -3.072 14.855 1.00 88.31 90 THR A CA 1
ATOM 687 C C . THR A 1 90 ? -6.666 -3.749 15.875 1.00 88.31 90 THR A C 1
ATOM 689 O O . THR A 1 90 ? -6.750 -3.450 17.062 1.00 88.31 90 THR A O 1
ATOM 692 N N . GLN A 1 91 ? -5.735 -4.582 15.407 1.00 87.19 91 GLN A N 1
ATOM 693 C CA . GLN A 1 91 ? -4.744 -5.292 16.230 1.00 87.19 91 GLN A CA 1
ATOM 694 C C . GLN A 1 91 ? -3.301 -4.886 15.905 1.00 87.19 91 GLN A C 1
ATOM 696 O O . GLN A 1 91 ? -2.344 -5.564 16.277 1.00 87.19 91 GLN A O 1
ATOM 701 N N . TYR A 1 92 ? -3.125 -3.792 15.168 1.00 88.31 92 TYR A N 1
ATOM 702 C CA . TYR A 1 92 ? -1.811 -3.391 14.701 1.00 88.31 92 TYR A CA 1
ATOM 703 C C . TYR A 1 92 ? -1.035 -2.664 15.800 1.00 88.31 92 TYR A C 1
ATOM 705 O O . TYR A 1 92 ? -1.370 -1.545 16.189 1.00 88.31 92 TYR A O 1
ATOM 713 N N . GLN A 1 93 ? 0.056 -3.281 16.242 1.00 87.62 93 GLN A N 1
ATOM 714 C CA . GLN A 1 93 ? 1.125 -2.606 16.967 1.00 87.62 93 GLN A CA 1
ATOM 715 C C . GLN A 1 93 ? 2.278 -2.390 16.004 1.00 87.62 93 GLN A C 1
ATOM 717 O O . GLN A 1 93 ? 2.726 -3.342 15.372 1.00 87.62 93 GLN A O 1
ATOM 722 N N . ARG A 1 94 ? 2.754 -1.146 15.885 1.00 87.75 94 ARG A N 1
ATOM 723 C CA . ARG A 1 94 ? 3.862 -0.821 14.983 1.00 87.75 94 ARG A CA 1
ATOM 724 C C . ARG A 1 94 ? 5.128 -1.542 15.472 1.00 87.75 94 ARG A C 1
ATOM 726 O O . ARG A 1 94 ? 5.665 -1.126 16.497 1.00 87.75 94 ARG A O 1
ATOM 733 N N . PRO A 1 95 ? 5.630 -2.567 14.758 1.00 84.19 95 PRO A N 1
ATOM 734 C CA . PRO A 1 95 ? 6.799 -3.313 15.217 1.00 84.19 95 PRO A CA 1
ATOM 735 C C . PRO A 1 95 ? 8.089 -2.521 14.968 1.00 84.19 95 PRO A C 1
ATOM 737 O O . PRO A 1 95 ? 9.021 -2.546 15.764 1.00 84.19 95 PRO A O 1
ATOM 740 N N . SER A 1 96 ? 8.129 -1.798 13.850 1.00 77.06 96 SER A N 1
ATOM 741 C CA . SER A 1 96 ? 9.206 -0.912 13.429 1.00 77.06 96 SER A CA 1
ATOM 742 C C . SER A 1 96 ? 8.676 0.047 12.358 1.00 77.06 96 SER A C 1
ATOM 744 O O . SER A 1 96 ? 7.588 -0.146 11.806 1.00 77.06 96 SER A O 1
ATOM 746 N N . GLY A 1 97 ? 9.422 1.113 12.090 1.00 81.81 97 GLY A N 1
ATOM 747 C CA . GLY A 1 97 ? 9.105 2.067 11.036 1.00 81.81 97 GLY A CA 1
ATOM 748 C C . GLY A 1 97 ? 10.364 2.783 10.577 1.00 81.81 97 GLY A C 1
ATOM 749 O O . GLY A 1 97 ? 11.290 3.003 11.358 1.00 81.81 97 GLY A O 1
ATOM 750 N N . ARG A 1 98 ? 10.409 3.126 9.295 1.00 91.69 98 ARG A N 1
ATOM 751 C CA . ARG A 1 98 ? 11.496 3.871 8.673 1.00 91.69 98 ARG A CA 1
ATOM 752 C C . ARG A 1 98 ? 11.045 5.300 8.440 1.00 91.69 98 ARG A C 1
ATOM 754 O O . ARG A 1 98 ? 9.916 5.534 8.018 1.00 91.69 98 ARG A O 1
ATOM 761 N N . LEU A 1 99 ? 11.942 6.246 8.689 1.00 94.38 99 LEU A N 1
ATOM 762 C CA . LEU A 1 99 ? 11.716 7.628 8.300 1.00 94.38 99 LEU A CA 1
ATOM 763 C C . LEU A 1 99 ? 11.744 7.725 6.770 1.00 94.38 99 LEU A C 1
ATOM 765 O O . LEU A 1 99 ? 12.741 7.367 6.140 1.00 94.38 99 LEU A O 1
ATOM 769 N N . LEU A 1 100 ? 10.644 8.185 6.188 1.00 93.88 100 LEU A N 1
ATOM 770 C CA . LEU A 1 100 ? 10.493 8.382 4.754 1.00 93.88 100 LEU A CA 1
ATOM 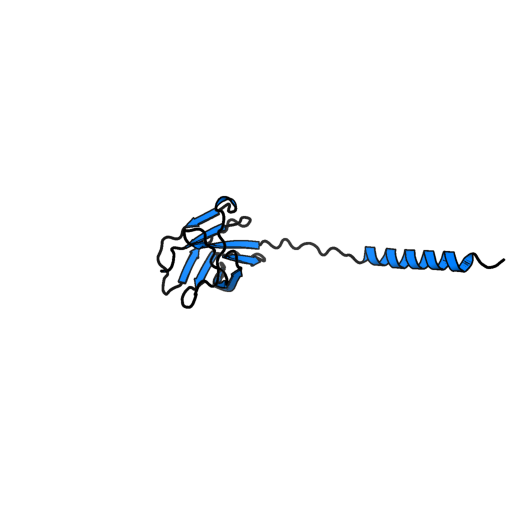771 C C . LEU A 1 100 ? 10.736 9.854 4.415 1.00 93.88 100 LEU A C 1
ATOM 773 O O . LEU A 1 100 ? 10.174 10.751 5.044 1.00 93.88 100 LEU A O 1
ATOM 777 N N . ALA A 1 101 ? 11.559 10.128 3.405 1.00 91.62 101 ALA A N 1
ATOM 778 C CA . ALA A 1 101 ? 11.782 11.497 2.969 1.00 91.62 101 ALA A CA 1
ATOM 779 C C . ALA A 1 101 ? 10.686 11.902 1.980 1.00 91.62 101 ALA A C 1
ATOM 781 O O . ALA A 1 101 ? 10.548 11.314 0.912 1.00 91.62 101 ALA A O 1
ATOM 782 N N . ARG A 1 102 ? 9.929 12.957 2.300 1.00 87.38 102 ARG A N 1
ATOM 783 C CA . ARG A 1 102 ? 8.833 13.459 1.451 1.00 87.38 102 ARG A CA 1
ATOM 784 C C . ARG A 1 102 ? 9.242 13.688 -0.014 1.00 87.38 102 ARG A C 1
ATOM 786 O O . ARG A 1 102 ? 8.432 13.474 -0.907 1.00 87.38 102 ARG A O 1
ATOM 793 N N . LYS A 1 103 ? 10.492 14.100 -0.252 1.00 88.94 103 LYS A N 1
ATOM 794 C CA . LYS A 1 103 ? 11.062 14.351 -1.588 1.00 88.94 103 LYS A CA 1
ATOM 795 C C . LYS A 1 103 ? 11.144 13.109 -2.491 1.00 88.94 103 LYS A C 1
ATOM 797 O O . LYS A 1 103 ? 11.277 13.271 -3.697 1.00 88.94 103 LYS A O 1
ATOM 802 N N . ASP A 1 104 ? 11.057 11.904 -1.927 1.00 88.12 104 ASP A N 1
ATOM 803 C CA . ASP A 1 104 ? 11.139 10.643 -2.679 1.00 88.12 104 ASP A CA 1
ATOM 804 C C . ASP A 1 104 ? 9.784 10.252 -3.311 1.00 88.12 104 ASP A C 1
ATOM 806 O O . ASP A 1 104 ? 9.675 9.254 -4.031 1.00 88.12 104 ASP A O 1
ATOM 810 N N . PHE A 1 105 ? 8.737 11.043 -3.051 1.00 88.44 105 PHE A N 1
ATOM 811 C CA . PHE A 1 105 ? 7.370 10.780 -3.486 1.00 88.44 105 PHE A CA 1
ATOM 812 C C . PHE A 1 105 ? 6.852 11.911 -4.361 1.00 88.44 105 PHE A C 1
ATOM 814 O O . PHE A 1 105 ? 6.939 13.089 -4.016 1.00 88.44 105 PHE A O 1
ATOM 821 N N . LEU A 1 106 ? 6.271 11.534 -5.497 1.00 84.44 106 LEU A N 1
ATOM 822 C CA . LEU A 1 106 ? 5.693 12.482 -6.449 1.00 84.44 106 LEU A CA 1
ATOM 823 C C . LEU A 1 106 ? 4.305 12.946 -6.002 1.00 84.44 106 LEU A C 1
ATOM 825 O O . LEU A 1 106 ? 3.920 14.086 -6.254 1.00 84.44 106 LEU A O 1
ATOM 829 N N . HIS A 1 107 ? 3.575 12.072 -5.310 1.00 85.81 107 HIS A N 1
ATOM 830 C CA . HIS A 1 107 ? 2.266 12.369 -4.749 1.00 85.81 107 HIS A CA 1
ATOM 831 C C . HIS A 1 107 ? 2.265 12.073 -3.256 1.00 85.81 107 HIS A C 1
ATOM 833 O O . HIS A 1 107 ? 2.714 11.013 -2.825 1.00 85.81 107 HIS A O 1
ATOM 839 N N . VAL A 1 108 ? 1.759 13.022 -2.473 1.00 88.19 108 VAL A N 1
ATOM 840 C CA . VAL A 1 108 ? 1.613 12.884 -1.025 1.00 88.19 108 VAL A CA 1
ATOM 841 C C . VAL A 1 108 ? 0.172 13.212 -0.673 1.00 88.19 108 VAL A C 1
ATOM 843 O O . VAL A 1 108 ? -0.282 14.332 -0.907 1.00 88.19 108 VAL A O 1
ATOM 846 N N . VAL A 1 109 ? -0.539 12.234 -0.127 1.00 87.88 109 VAL A N 1
ATOM 847 C CA . VAL A 1 109 ? -1.935 12.339 0.291 1.00 87.88 109 VAL A CA 1
ATOM 848 C C . VAL A 1 109 ? -1.966 12.293 1.809 1.00 87.88 109 VAL A C 1
ATOM 850 O O . VAL A 1 109 ? -1.524 11.316 2.402 1.00 87.88 109 VAL A O 1
ATOM 853 N N . ALA A 1 110 ? -2.470 13.344 2.448 1.00 87.69 110 ALA A N 1
ATOM 854 C CA . ALA A 1 110 ? -2.652 13.376 3.895 1.00 87.69 110 ALA A CA 1
ATOM 855 C C . ALA A 1 110 ? -4.127 13.161 4.228 1.00 87.69 110 ALA A C 1
ATOM 857 O O . ALA A 1 110 ? -4.962 14.018 3.940 1.00 87.69 110 ALA A O 1
ATOM 858 N N . VAL A 1 111 ? -4.432 12.020 4.835 1.00 85.88 111 VAL A N 1
ATOM 859 C CA . VAL A 1 111 ? -5.779 11.664 5.282 1.00 85.88 111 VAL A CA 1
ATOM 860 C C . VAL A 1 111 ? -6.009 12.325 6.633 1.00 85.88 111 VAL A C 1
ATOM 862 O O . VAL A 1 111 ? -5.169 12.229 7.527 1.00 85.88 111 VAL A O 1
ATOM 865 N N . ARG A 1 112 ? -7.117 13.054 6.766 1.00 75.88 112 ARG A N 1
ATOM 866 C CA . ARG A 1 112 ? -7.445 13.798 7.993 1.00 75.88 112 ARG A CA 1
ATOM 867 C C . ARG A 1 112 ? -8.541 13.141 8.817 1.00 75.88 112 ARG A C 1
ATOM 869 O O . ARG A 1 112 ? -8.644 13.434 10.004 1.00 75.88 112 ARG A O 1
ATOM 876 N N . ASP A 1 113 ? -9.319 12.266 8.199 1.00 73.62 113 ASP A N 1
ATOM 877 C CA . ASP A 1 113 ? -10.457 11.636 8.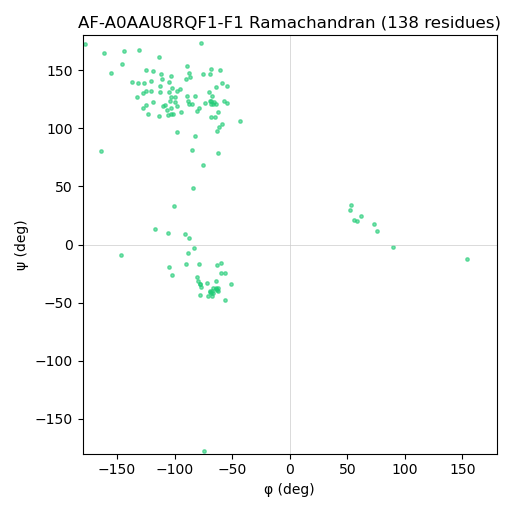847 1.00 73.62 113 ASP A CA 1
ATOM 878 C C . ASP A 1 113 ? -10.005 10.561 9.830 1.00 73.62 113 ASP A C 1
ATOM 880 O O . ASP A 1 113 ? -8.974 9.911 9.645 1.00 73.62 113 ASP A O 1
ATOM 884 N N . ALA A 1 114 ? -10.773 10.412 10.906 1.00 63.56 114 ALA A N 1
ATOM 885 C CA . ALA A 1 114 ? -10.535 9.401 11.921 1.00 63.56 114 ALA A CA 1
ATOM 886 C C . ALA A 1 114 ? -10.803 7.992 11.353 1.00 63.56 114 ALA A C 1
ATOM 888 O O . ALA A 1 114 ? -11.639 7.832 10.463 1.00 63.56 114 ALA A O 1
ATOM 889 N N . PRO A 1 115 ? -10.128 6.951 11.865 1.00 67.25 115 PRO A N 1
ATOM 890 C CA . PRO A 1 115 ? -10.366 5.593 11.406 1.00 67.25 115 PRO A CA 1
ATOM 891 C C . PRO A 1 115 ? -11.769 5.144 11.815 1.00 67.25 115 PRO A C 1
ATOM 893 O O . PRO A 1 115 ? -12.110 5.182 12.999 1.00 67.25 115 PRO A O 1
ATOM 896 N N . HIS A 1 116 ? -12.554 4.652 10.861 1.00 67.81 116 HIS A N 1
ATOM 897 C CA . HIS A 1 116 ? -13.818 3.979 11.150 1.00 67.81 116 HIS A CA 1
ATOM 898 C C . HIS A 1 116 ? -13.511 2.548 11.604 1.00 67.81 116 HIS A C 1
ATOM 900 O O . HIS A 1 116 ? -12.887 1.783 10.872 1.00 67.81 116 HIS A O 1
ATOM 906 N N . ASP A 1 117 ? -13.871 2.201 12.842 1.00 74.94 117 ASP A N 1
ATOM 907 C CA . ASP A 1 117 ? -13.639 0.878 13.446 1.00 74.94 117 ASP A CA 1
ATOM 908 C C . ASP A 1 117 ? -12.176 0.401 13.395 1.00 74.94 117 ASP A C 1
ATOM 910 O O . ASP A 1 117 ? -11.869 -0.781 13.241 1.00 74.94 117 ASP A O 1
ATOM 914 N N . GLY A 1 118 ? -11.232 1.341 13.509 1.00 73.44 118 GLY A N 1
ATOM 915 C CA . GLY A 1 118 ? -9.804 1.037 13.427 1.00 73.44 118 GLY A CA 1
ATOM 916 C C . GLY A 1 118 ? -9.302 0.774 12.007 1.00 73.44 118 GLY A C 1
ATOM 917 O O . GLY A 1 118 ? -8.165 0.334 11.861 1.00 73.44 118 GLY A O 1
ATOM 918 N N . LYS A 1 119 ? -10.097 1.067 10.975 1.00 79.12 119 LYS A N 1
ATOM 919 C CA . LYS A 1 119 ? -9.703 0.975 9.570 1.00 79.12 119 LYS A CA 1
ATOM 920 C C . LYS A 1 119 ? -9.652 2.360 8.930 1.00 79.12 119 LYS A C 1
ATOM 922 O O . LYS A 1 119 ? -10.545 3.180 9.127 1.00 79.12 119 LYS A O 1
ATOM 927 N N . TYR A 1 120 ? -8.609 2.615 8.147 1.00 79.75 120 TYR A N 1
ATOM 928 C CA . TYR A 1 120 ? -8.527 3.795 7.283 1.00 79.75 120 TYR A CA 1
ATOM 929 C C . TYR A 1 120 ? -8.750 3.363 5.844 1.00 79.75 120 TYR A C 1
ATOM 931 O O . TYR A 1 120 ? -7.892 2.686 5.282 1.00 79.75 120 TYR A O 1
ATOM 939 N N . ALA A 1 121 ? -9.871 3.757 5.250 1.00 79.69 121 ALA A N 1
ATOM 940 C CA . ALA A 1 121 ? -10.088 3.620 3.818 1.00 79.69 121 ALA A CA 1
ATOM 941 C C . ALA A 1 121 ? -9.546 4.867 3.120 1.00 79.69 121 ALA A C 1
ATOM 943 O O . ALA A 1 121 ? -9.923 5.987 3.459 1.00 79.69 121 ALA A O 1
ATOM 944 N N . VAL A 1 122 ? -8.631 4.674 2.175 1.00 80.12 122 VAL A N 1
ATOM 945 C CA . VAL A 1 122 ? -8.015 5.767 1.426 1.00 80.12 122 VAL A CA 1
ATOM 946 C C . VAL A 1 122 ? -8.220 5.517 -0.051 1.00 80.12 122 VAL A C 1
ATOM 948 O O . VAL A 1 122 ? -7.758 4.510 -0.592 1.00 80.12 122 VAL A O 1
ATOM 951 N N . GLU A 1 123 ? -8.889 6.450 -0.715 1.00 77.56 123 GLU A N 1
ATOM 952 C CA . GLU A 1 123 ? -8.919 6.478 -2.170 1.00 77.56 123 GLU A CA 1
ATOM 953 C C . GLU A 1 123 ? -7.512 6.783 -2.675 1.00 77.56 123 GLU A C 1
ATOM 955 O O . GLU A 1 123 ? -6.895 7.793 -2.325 1.00 77.56 123 GLU A O 1
ATOM 960 N N . VAL A 1 124 ? -6.966 5.870 -3.472 1.00 70.88 124 VAL A N 1
ATOM 961 C CA . VAL A 1 124 ? -5.628 6.038 -4.028 1.00 70.88 124 VAL A CA 1
ATOM 962 C C . VAL A 1 124 ? -5.797 6.652 -5.409 1.00 70.88 124 VAL A C 1
ATOM 964 O O . VAL A 1 124 ? -6.338 5.982 -6.287 1.00 70.88 124 VAL A O 1
ATOM 967 N N . PRO A 1 125 ? -5.345 7.898 -5.647 1.00 63.50 125 PRO A N 1
ATOM 968 C CA . PRO A 1 125 ? -5.461 8.507 -6.961 1.00 63.50 125 PRO A CA 1
ATOM 969 C C . PRO A 1 125 ? -4.655 7.694 -7.978 1.00 63.50 125 PRO A C 1
ATOM 971 O O . PRO A 1 125 ? -3.428 7.591 -7.923 1.00 63.50 125 PRO A O 1
ATOM 974 N N . VAL A 1 126 ? -5.389 7.096 -8.912 1.00 57.66 126 VAL A N 1
ATOM 975 C CA . VAL A 1 126 ? -4.934 6.079 -9.867 1.00 57.66 126 VAL A CA 1
ATOM 976 C C . VAL A 1 126 ? -4.292 6.722 -11.090 1.00 57.66 126 VAL A C 1
ATOM 978 O O . VAL A 1 126 ? -4.615 6.390 -12.228 1.00 57.66 126 VAL A O 1
ATOM 981 N N . HIS A 1 127 ? -3.376 7.665 -10.892 1.00 54.25 127 HIS A N 1
ATOM 982 C CA . HIS A 1 127 ? -2.475 8.042 -11.976 1.00 54.25 127 HIS A CA 1
ATOM 983 C C . HIS A 1 127 ? -1.294 7.074 -11.973 1.00 54.25 127 HIS A C 1
ATOM 985 O O . HIS A 1 127 ? -0.229 7.291 -11.399 1.00 54.25 127 HIS A O 1
ATOM 991 N N . VAL A 1 128 ? -1.594 5.930 -12.589 1.00 50.81 128 VAL A N 1
ATOM 992 C CA . VAL A 1 128 ? -0.740 4.786 -12.896 1.00 50.81 128 VAL A CA 1
ATOM 993 C C . VAL A 1 128 ? 0.608 5.278 -13.421 1.00 50.81 128 VAL A C 1
ATOM 995 O O . VAL A 1 128 ? 0.663 5.797 -14.530 1.00 50.81 128 VAL A O 1
ATOM 998 N N . THR A 1 129 ? 1.660 5.185 -12.593 1.00 53.53 129 THR A N 1
ATOM 999 C CA . THR A 1 129 ? 3.116 5.161 -12.916 1.00 53.53 129 THR A CA 1
ATOM 1000 C C . THR A 1 129 ? 4.001 5.664 -11.767 1.00 53.53 129 THR A C 1
ATOM 1002 O O . THR A 1 129 ? 5.217 5.499 -11.833 1.00 53.53 129 THR A O 1
ATOM 1005 N N . ARG A 1 130 ? 3.448 6.294 -10.719 1.00 63.78 130 ARG A N 1
ATOM 1006 C CA . ARG A 1 130 ? 4.246 7.091 -9.765 1.00 63.78 130 ARG A CA 1
ATOM 1007 C C . ARG A 1 130 ? 4.079 6.661 -8.306 1.00 63.78 130 ARG A C 1
ATOM 1009 O O . ARG A 1 130 ? 3.038 6.150 -7.910 1.00 63.78 130 ARG A O 1
ATOM 1016 N N . THR A 1 131 ? 5.135 6.862 -7.515 1.00 78.44 131 THR A N 1
ATOM 1017 C CA . THR A 1 131 ? 5.174 6.578 -6.074 1.00 78.44 131 THR A CA 1
ATOM 1018 C C . THR A 1 131 ? 4.260 7.543 -5.315 1.00 78.44 131 THR A C 1
ATOM 1020 O O . THR A 1 131 ? 4.412 8.764 -5.410 1.00 78.44 131 THR A O 1
ATOM 1023 N N . CYS A 1 132 ? 3.306 6.991 -4.562 1.00 87.50 132 CYS A N 1
ATOM 1024 C CA . CYS A 1 132 ? 2.382 7.754 -3.723 1.00 87.50 132 CYS A CA 1
ATOM 1025 C C . CYS A 1 132 ? 2.653 7.479 -2.241 1.00 87.50 132 CYS A C 1
ATOM 1027 O O . CYS A 1 132 ? 2.748 6.317 -1.843 1.00 87.50 13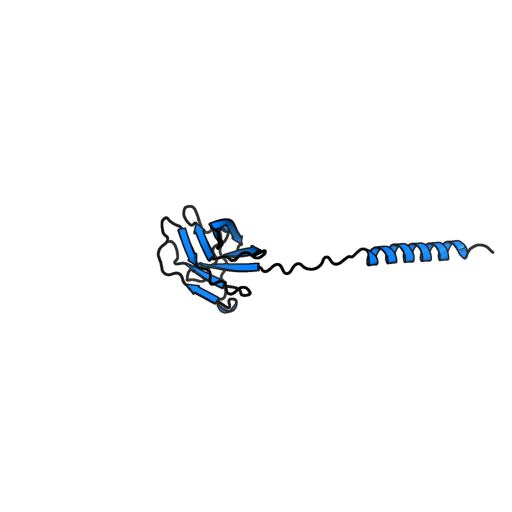2 CYS A O 1
ATOM 1029 N N . LEU A 1 133 ? 2.759 8.536 -1.438 1.00 90.50 133 LEU A N 1
ATOM 1030 C CA . LEU A 1 133 ? 2.846 8.472 0.016 1.00 90.50 133 LEU A CA 1
ATOM 1031 C C . LEU A 1 133 ? 1.515 8.878 0.643 1.00 90.50 133 LEU A C 1
ATOM 1033 O O . LEU A 1 133 ? 1.038 9.990 0.438 1.00 90.50 133 LEU A O 1
ATOM 1037 N N . ILE A 1 134 ? 0.957 7.996 1.454 1.00 90.88 134 ILE A N 1
ATOM 1038 C CA . ILE A 1 134 ? -0.260 8.200 2.225 1.00 90.88 134 ILE A CA 1
ATOM 1039 C C . ILE A 1 134 ? 0.149 8.469 3.671 1.00 90.88 134 ILE A C 1
ATOM 1041 O O . ILE A 1 134 ? 0.766 7.626 4.323 1.00 90.88 134 ILE A O 1
ATOM 1045 N N . LEU A 1 135 ? -0.183 9.656 4.165 1.00 91.25 135 LEU A N 1
ATOM 1046 C CA . LEU A 1 135 ? 0.026 10.061 5.547 1.00 91.25 135 LEU A CA 1
ATOM 1047 C C . LEU A 1 135 ? -1.278 9.876 6.312 1.00 91.25 135 LEU A C 1
ATOM 1049 O O . LEU A 1 135 ? -2.289 10.497 5.982 1.00 91.25 135 LEU A O 1
ATOM 1053 N N . LEU A 1 136 ? -1.242 9.030 7.335 1.00 88.81 136 LEU A N 1
ATOM 1054 C CA . LEU A 1 136 ? -2.370 8.775 8.222 1.00 88.81 136 LEU A CA 1
ATOM 1055 C C . LEU A 1 136 ? -2.164 9.497 9.559 1.00 88.81 136 LEU A C 1
ATOM 1057 O O . LEU A 1 136 ? -1.025 9.575 10.047 1.00 88.81 136 LEU A O 1
ATOM 1061 N N . PRO A 1 137 ? -3.238 10.000 10.194 1.00 84.25 137 PRO A N 1
ATOM 1062 C CA . PRO A 1 137 ? -3.142 10.511 11.547 1.00 84.25 137 PRO A CA 1
ATOM 1063 C C . PRO A 1 137 ? -2.649 9.388 12.461 1.00 84.25 137 PRO A C 1
ATOM 1065 O O . PRO A 1 137 ? -3.019 8.217 12.318 1.00 84.25 137 PRO A O 1
ATOM 1068 N N . ARG A 1 138 ? -1.750 9.728 13.384 1.00 71.12 138 ARG A N 1
ATOM 1069 C CA . ARG A 1 138 ? -1.205 8.742 14.314 1.00 71.12 138 ARG A CA 1
ATOM 1070 C C . ARG A 1 138 ? -2.346 8.237 15.194 1.00 71.12 138 ARG A C 1
ATOM 1072 O O . ARG A 1 138 ? -2.964 9.026 15.900 1.00 71.12 138 ARG A O 1
ATOM 1079 N N . LYS A 1 139 ? -2.600 6.928 15.163 1.00 61.94 139 LYS A N 1
ATOM 1080 C CA . LYS A 1 139 ? -3.419 6.269 16.183 1.00 61.94 139 LYS A CA 1
ATOM 1081 C C . LYS A 1 139 ? -2.607 6.316 17.486 1.00 61.94 139 LYS A C 1
ATOM 1083 O O . LYS A 1 139 ? -1.519 5.737 17.528 1.00 61.94 139 LYS A O 1
ATOM 1088 N N . ILE A 1 140 ? -3.059 7.128 18.444 1.00 50.25 140 ILE A N 1
ATOM 1089 C CA . ILE A 1 140 ? -2.515 7.189 19.812 1.00 50.25 140 ILE A CA 1
ATOM 1090 C C . ILE A 1 140 ? -3.034 5.974 20.573 1.00 50.25 140 ILE A C 1
ATOM 1092 O O . ILE A 1 140 ? -4.231 5.655 20.390 1.00 50.25 140 ILE A O 1
#

Nearest PDB structures (foldseek):
  2x5p-assembly1_A  TM=6.360E-01  e=3.877E-01  Streptococcus pyogenes
  5tth-assembly1_A  TM=5.286E-01  e=5.424E-01  Danio rerio
  2yn3-assembly3_D  TM=5.859E-01  e=2.325E+00  Salmonella enterica subsp. enterica serovar Typhimurium str. LT2
  2yn3-assembly2_B  TM=4.069E-01  e=1.858E+00  Salmonella enterica subsp. enterica serovar Typhimurium str. LT2
  2yn5-assembly1_B  TM=4.380E-01  e=6.367E+00  Salmonella enterica subsp. enterica serovar Typhimurium str. LT2

Foldseek 3Di:
DPDPPPVVVVVVVVVVVVVVVVVPPPPDPPPPFFKDKEWEDAPQQWGQFQWWKWWAWPVRDIDIDTAHQRRIDIDGQVVIFTFWMKTAQQPDDRPGTDRDDPVQFPAEAEDDDDADNRMDIGGDPRPGDTYYYYHYHDDD

Sequence (140 aa):
MCGYSARAAFFLAVALTVGVCVAACKTAPRADTHFVHTFVADMFHISYGALPCTVHFEHAEHETYRTDINGRITVPLGGRRVIGVSYDFTQYQRPSGRLLARKDFLHVVAVRDAPHDGKYAVEVPVHVTRTCLILLPRKI

Radius of gyration: 25.23 Å; Cα contacts (8 Å, |Δi|>4): 258; chains: 1; bound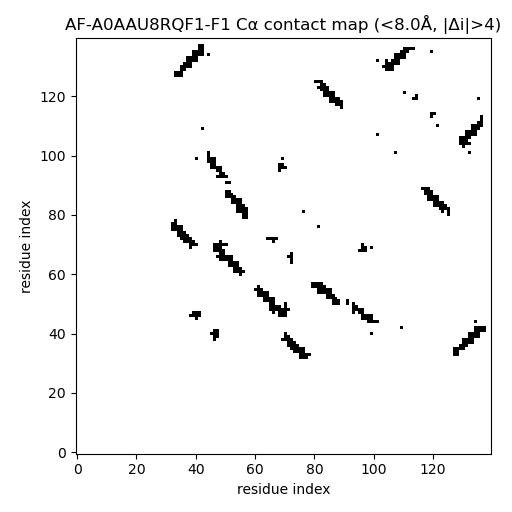ing box: 69×53×57 Å

Solvent-accessible surface area (backbone atoms only — not comparable to full-atom values): 8143 Å² total; per-residue (Å²): 142,88,76,68,67,65,58,56,52,51,54,52,52,51,51,53,55,54,56,54,61,64,72,68,68,70,76,70,80,78,72,89,70,51,54,47,42,44,27,36,21,28,78,85,30,35,13,45,21,66,37,41,31,36,41,34,30,79,82,82,43,74,49,79,48,57,20,38,62,65,8,34,42,78,45,78,32,86,91,56,52,63,52,26,39,34,38,50,47,73,86,61,68,80,82,52,57,36,81,56,63,72,86,80,36,86,38,77,47,75,51,82,75,77,55,63,92,41,27,43,77,40,77,47,84,73,69,83,79,57,46,34,35,36,25,36,68,74,84,125

Organism: NCBI:txid1155776